Protein AF-A0A3B8I2U8-F1 (afdb_monomer)

Secondary structure (DSSP, 8-state):
-HHHHHHHTS-S-----TTHHHHHHHHHHHTTPPP-----HHHHHHHHHT-TT----------TTGGGS-HHHHHHHHHHHHHHHHHHHH-HHHHHHHHHHH-TTS-HHHHHHHHHHH------HHHHHHHHHHHHHHHTTTS-GGGGTTS---GGGS---

Solvent-accessible surface area (backbone atoms only — not comparable to full-atom values): 9780 Å² total; per-residue (Å²): 112,67,50,59,32,45,46,72,60,80,35,92,77,82,90,67,57,74,43,54,44,35,42,27,36,56,55,11,47,76,73,75,33,90,68,79,89,87,78,53,70,49,60,53,47,14,63,76,69,72,33,89,82,48,64,76,84,84,75,86,88,82,78,79,69,55,93,79,51,62,65,68,58,56,54,50,49,51,52,55,49,47,53,48,47,52,47,42,73,77,34,35,66,62,42,8,51,55,45,20,76,78,37,74,87,48,45,29,73,26,40,31,60,18,53,82,73,58,67,77,75,84,74,58,45,69,80,43,44,67,56,51,52,53,50,50,57,58,45,58,77,77,47,64,53,71,83,56,75,66,50,82,83,59,76,86,73,40,62,75,136

Sequence (161 aa):
EASSKLASGELKYAVLNEPNSSMATLNARKGGVELNRVLDLQKEWQQLTGQETARIPQAGFVVVNSSQLDKGVVEKFQQNLTDAVKWINDNPEEAGSLVEKHFDWMKAPAVQQSLQFARLELVPAADCQKEIEAFYTELSKTAPAEALGGKLPDAGFYFQP

pLDDT: mean 92.11, std 4.49, range [73.56, 98.5]

Foldseek 3Di:
DVLVCLLVVVDPDDDDAPLSVLVSQVVSVVVVHHDDDPDQVQVVVCVVVVHVPAGDCPDDDADDPVVPDDPVVVVVVLVVVQVVLVCCLVCLQVVLVVCCVVVVVSHSVSSSVNSVSNPDDDDALVRCVVSQQVNVVVCPVPDDCVVCPNDPDDPVRGDDD

Nearest PDB structures (foldseek):
  3hn0-assembly1_A  TM=7.406E-01  e=3.925E-03  Parabacteroides distasonis ATCC 8503

Radius of gyration: 18.71 Å; Cα contacts (8 Å, |Δi|>4): 134; chains: 1; bounding box: 43×36×45 Å

Structure (mmCIF, N/CA/C/O backbone):
data_AF-A0A3B8I2U8-F1
#
_entry.id   AF-A0A3B8I2U8-F1
#
loop_
_atom_site.group_PDB
_atom_site.id
_atom_site.type_symbol
_atom_site.label_atom_id
_atom_site.label_alt_id
_atom_site.label_comp_id
_atom_site.label_asym_id
_atom_site.label_entity_id
_atom_site.label_seq_id
_atom_site.pdbx_PDB_ins_code
_atom_site.Cartn_x
_atom_site.Cartn_y
_atom_site.Cartn_z
_atom_site.occupancy
_atom_site.B_iso_or_equiv
_atom_site.auth_seq_id
_atom_site.auth_comp_id
_atom_site.auth_asym_id
_atom_site.auth_atom_id
_atom_site.pdbx_PDB_model_num
ATOM 1 N N . GLU A 1 1 ? -0.409 11.341 15.284 1.00 80.19 1 GLU A N 1
ATOM 2 C CA . GLU A 1 1 ? -1.138 12.574 15.660 1.00 80.19 1 GLU A CA 1
ATOM 3 C C . GLU A 1 1 ? -2.629 12.495 15.321 1.00 80.19 1 GLU A C 1
ATOM 5 O O . GLU A 1 1 ? -3.435 12.480 16.243 1.00 80.19 1 GLU A O 1
ATOM 10 N N . ALA A 1 2 ? -3.002 12.355 14.041 1.00 89.00 2 ALA A N 1
ATOM 11 C CA . ALA A 1 2 ? -4.403 12.363 13.601 1.00 89.00 2 ALA A CA 1
ATOM 12 C C . ALA A 1 2 ? -5.314 11.343 14.316 1.00 89.00 2 ALA A C 1
ATOM 14 O O . ALA A 1 2 ? -6.405 11.707 14.740 1.00 89.00 2 ALA A O 1
ATOM 15 N N . SER A 1 3 ? -4.863 10.102 14.539 1.00 87.31 3 SER A N 1
ATOM 16 C CA . SER A 1 3 ? -5.663 9.074 15.230 1.00 87.31 3 SER A CA 1
ATOM 17 C C . SER A 1 3 ? -6.068 9.464 16.657 1.00 87.31 3 SER A C 1
ATOM 19 O O . SER A 1 3 ? -7.190 9.188 17.068 1.00 87.31 3 SER A O 1
ATOM 21 N N . SER A 1 4 ? -5.175 10.125 17.405 1.00 87.25 4 SER A N 1
ATOM 22 C CA . SER A 1 4 ? -5.468 10.598 18.767 1.00 87.25 4 SER A CA 1
ATOM 23 C C . SER A 1 4 ? -6.491 11.734 18.739 1.00 87.25 4 SER A C 1
ATOM 25 O O . SER A 1 4 ? -7.466 11.714 19.483 1.00 87.25 4 SER A O 1
ATOM 27 N N . LYS A 1 5 ? -6.316 12.679 17.807 1.00 93.19 5 LYS A N 1
ATOM 28 C CA . LYS A 1 5 ? -7.220 13.819 17.626 1.00 93.19 5 LYS A CA 1
ATOM 29 C C . LYS A 1 5 ? -8.611 13.414 17.124 1.00 93.19 5 LYS A C 1
ATOM 31 O O . LYS A 1 5 ? -9.596 14.047 17.481 1.00 93.19 5 LYS A O 1
ATOM 36 N N . LEU A 1 6 ? -8.709 12.349 16.324 1.00 92.62 6 LEU A N 1
ATOM 37 C CA . LEU A 1 6 ? -9.992 11.740 15.960 1.00 92.62 6 LEU A CA 1
ATOM 38 C C . LEU A 1 6 ? -10.675 11.117 17.184 1.00 92.62 6 LEU A C 1
ATOM 40 O O . LEU A 1 6 ? -11.870 11.303 17.381 1.00 92.62 6 LEU A O 1
ATOM 44 N N . ALA A 1 7 ? -9.919 10.401 18.021 1.00 88.00 7 ALA A N 1
ATOM 45 C CA . ALA A 1 7 ? -10.455 9.769 19.224 1.00 88.00 7 ALA A CA 1
ATOM 46 C C . ALA A 1 7 ? -10.897 10.786 20.293 1.00 88.00 7 ALA A C 1
ATOM 48 O O . ALA A 1 7 ? -11.831 10.503 21.035 1.00 88.00 7 ALA A O 1
ATOM 49 N N . SER A 1 8 ? -10.260 11.961 20.371 1.00 89.12 8 SER A N 1
ATOM 50 C CA . SER A 1 8 ? -10.659 13.048 21.279 1.00 89.12 8 SER A CA 1
ATOM 51 C C . SER A 1 8 ? -11.755 13.964 20.718 1.00 89.12 8 SER A C 1
ATOM 53 O O . SER A 1 8 ? -12.275 14.802 21.452 1.00 89.12 8 SER A O 1
ATOM 55 N N . GLY A 1 9 ? -12.094 13.838 19.430 1.00 86.69 9 GLY A N 1
ATOM 56 C CA . GLY A 1 9 ? -13.039 14.718 18.736 1.00 86.69 9 GLY A CA 1
ATOM 57 C C . GLY A 1 9 ? -12.466 16.071 18.291 1.00 86.69 9 GLY A C 1
ATOM 58 O O . GLY A 1 9 ? -13.206 16.885 17.745 1.00 86.69 9 GLY A O 1
ATOM 59 N N . GLU A 1 10 ? -11.165 16.323 18.480 1.00 92.44 10 GLU A N 1
ATOM 60 C CA . GLU A 1 10 ? -10.483 17.528 17.974 1.00 92.44 10 GLU A CA 1
ATOM 61 C C . GLU A 1 10 ? -10.446 17.555 16.434 1.00 92.44 10 GLU A C 1
ATOM 63 O O . GLU A 1 10 ? -10.560 18.615 15.819 1.00 92.44 10 GLU A O 1
ATOM 68 N N . LEU A 1 11 ? -10.323 16.385 15.798 1.00 94.69 11 LEU A N 1
ATOM 69 C CA . LEU A 1 11 ? -10.458 16.223 14.350 1.00 94.69 11 LEU A CA 1
ATOM 70 C C . LEU A 1 11 ? -11.777 15.536 14.003 1.00 94.69 11 LEU A C 1
ATOM 72 O O . LEU A 1 11 ? -12.131 14.514 14.583 1.00 94.69 11 LEU A O 1
ATOM 76 N N . LYS A 1 12 ? -12.458 16.061 12.978 1.00 92.62 12 LYS A N 1
ATOM 77 C CA . LYS A 1 12 ? -13.675 15.454 12.415 1.00 92.62 12 LYS A CA 1
ATOM 78 C C . LYS A 1 12 ? -13.379 14.441 11.305 1.00 92.62 12 LYS A C 1
ATOM 80 O O . LYS A 1 12 ? -14.071 13.436 11.188 1.00 92.62 12 LYS A O 1
ATOM 85 N N . TYR A 1 13 ? -12.365 14.715 10.486 1.00 95.25 13 TYR A N 1
ATOM 86 C CA . TYR A 1 13 ? -11.977 13.891 9.342 1.00 95.25 13 TYR A CA 1
ATOM 87 C C . TYR A 1 13 ? -10.456 13.770 9.281 1.00 95.25 13 TYR A C 1
ATOM 89 O O . TYR A 1 13 ? -9.747 14.737 9.559 1.00 95.25 13 TYR A O 1
ATOM 97 N N . ALA A 1 14 ? -9.958 12.600 8.887 1.00 95.69 14 ALA A N 1
ATOM 98 C CA . ALA A 1 14 ? -8.560 12.410 8.528 1.00 95.69 14 ALA A CA 1
ATOM 99 C C . ALA A 1 14 ? -8.430 11.313 7.469 1.00 95.69 14 ALA A C 1
ATOM 101 O O . ALA A 1 14 ? -9.241 10.387 7.421 1.00 95.69 14 ALA A O 1
ATOM 102 N N . VAL A 1 15 ? -7.377 11.405 6.660 1.00 94.94 15 VAL A N 1
ATOM 103 C CA . VAL A 1 15 ? -6.932 10.316 5.789 1.00 94.94 15 VAL A CA 1
ATOM 104 C C . VAL A 1 15 ? -5.886 9.513 6.554 1.00 94.94 15 VAL A C 1
ATOM 106 O O . VAL A 1 15 ? -4.917 10.079 7.057 1.00 94.94 15 VAL A O 1
ATOM 109 N N . LEU A 1 16 ? -6.097 8.204 6.666 1.00 93.94 16 LEU A N 1
ATOM 110 C CA . LEU A 1 16 ? -5.213 7.279 7.370 1.00 93.94 16 LEU A CA 1
ATOM 111 C C . LEU A 1 16 ? -4.969 6.043 6.495 1.00 93.94 16 LEU A C 1
ATOM 113 O O . LEU A 1 16 ? -5.886 5.548 5.839 1.00 93.94 16 LEU A O 1
ATOM 117 N N . ASN A 1 17 ? -3.737 5.535 6.501 1.00 92.75 17 ASN A N 1
ATOM 118 C CA . ASN A 1 17 ? -3.390 4.249 5.900 1.00 92.75 17 ASN A CA 1
ATOM 119 C C . ASN A 1 17 ? -3.603 3.103 6.900 1.00 92.75 17 ASN A C 1
ATOM 121 O O . ASN A 1 17 ? -3.658 3.314 8.111 1.00 92.75 17 ASN A O 1
ATOM 125 N N . GLU A 1 18 ? -3.675 1.869 6.419 1.00 93.56 18 GLU A N 1
ATOM 126 C CA . GLU A 1 18 ? -3.630 0.699 7.297 1.00 93.56 18 GLU A CA 1
ATOM 127 C C . GLU A 1 18 ? -2.187 0.405 7.767 1.00 93.56 18 GLU A C 1
ATOM 129 O O . GLU A 1 18 ? -1.244 0.680 7.021 1.00 93.56 18 GLU A O 1
ATOM 134 N N . PRO A 1 19 ? -1.983 -0.112 8.998 1.00 94.38 19 PRO A N 1
ATOM 135 C CA . PRO A 1 19 ? -2.993 -0.453 10.009 1.00 94.38 19 PRO A CA 1
ATOM 136 C C . PRO A 1 19 ? -3.465 0.738 10.874 1.00 94.38 19 PRO A C 1
ATOM 138 O O . PRO A 1 19 ? -4.240 0.553 11.814 1.00 94.38 19 PRO A O 1
ATOM 141 N N . ASN A 1 20 ? -3.017 1.972 10.599 1.00 93.50 20 ASN A N 1
ATOM 142 C CA . ASN A 1 20 ? -3.343 3.151 11.416 1.00 93.50 20 ASN A CA 1
ATOM 143 C C . ASN A 1 20 ? -4.851 3.437 11.492 1.00 93.50 20 ASN A C 1
ATOM 145 O O . ASN A 1 20 ? -5.332 3.832 12.555 1.00 93.50 20 ASN A O 1
ATOM 149 N N . SER A 1 21 ? -5.600 3.204 10.411 1.00 95.06 21 SER A N 1
ATOM 150 C CA . SER A 1 21 ? -7.068 3.312 10.385 1.00 95.06 21 SER A CA 1
ATOM 151 C C . SER A 1 21 ? -7.745 2.318 11.332 1.00 95.06 21 SER A C 1
ATOM 153 O O . SER A 1 21 ? -8.619 2.700 12.118 1.00 95.06 21 SER A O 1
ATOM 155 N N . SER A 1 22 ? -7.322 1.051 11.313 1.00 95.75 22 SER A N 1
ATOM 156 C CA . SER A 1 22 ? -7.838 0.023 12.227 1.00 95.75 22 SER A CA 1
ATOM 157 C C . SER A 1 22 ? -7.463 0.319 13.679 1.00 95.75 22 SER A C 1
ATOM 159 O O . SER A 1 22 ? -8.322 0.280 14.560 1.00 95.75 22 SER A O 1
ATOM 161 N N . MET A 1 23 ? -6.221 0.741 13.935 1.00 93.75 23 MET A N 1
ATOM 162 C CA . MET A 1 23 ? -5.791 1.168 15.270 1.00 93.75 23 MET A CA 1
ATOM 163 C C . MET A 1 23 ? -6.585 2.375 15.782 1.00 93.75 23 MET A C 1
ATOM 165 O O . MET A 1 23 ? -7.021 2.371 16.933 1.00 93.75 23 MET A O 1
ATOM 169 N N . ALA A 1 24 ? -6.803 3.395 14.945 1.00 94.56 24 ALA A N 1
ATOM 170 C CA . ALA A 1 24 ? -7.596 4.570 15.306 1.00 94.56 24 ALA A CA 1
ATOM 171 C C . ALA A 1 24 ? -9.026 4.171 15.685 1.00 94.56 24 ALA A C 1
ATOM 173 O O . ALA A 1 24 ? -9.520 4.579 16.733 1.00 94.56 24 ALA A O 1
ATOM 174 N N . THR A 1 25 ? -9.653 3.315 14.874 1.00 94.88 25 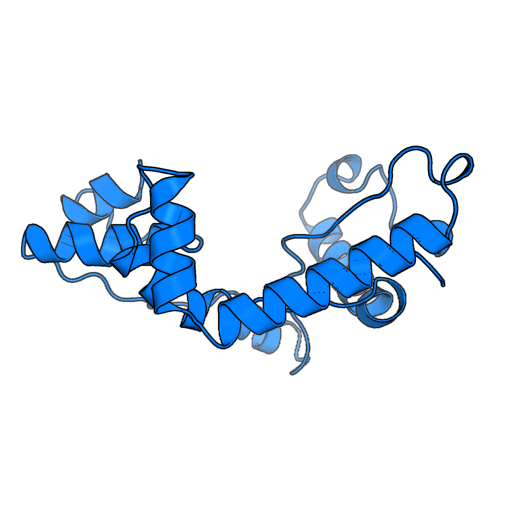THR A N 1
ATOM 175 C CA . THR A 1 25 ? -11.021 2.825 15.100 1.00 94.88 25 THR A CA 1
ATOM 176 C C . THR A 1 25 ? -11.131 2.054 16.417 1.00 94.88 25 THR A C 1
ATOM 178 O O . THR A 1 25 ? -12.023 2.321 17.222 1.00 94.88 25 THR A O 1
ATOM 181 N N . LEU A 1 26 ? -10.210 1.119 16.672 1.00 93.06 26 LEU A N 1
ATOM 182 C CA . LEU A 1 26 ? -10.218 0.314 17.895 1.00 93.06 26 LEU A CA 1
ATOM 183 C C . LEU A 1 26 ? -9.936 1.154 19.146 1.00 93.06 26 LEU A C 1
ATOM 185 O O . LEU A 1 26 ? -10.572 0.946 20.179 1.00 93.06 26 LEU A O 1
ATOM 189 N N . ASN A 1 27 ? -9.009 2.110 19.067 1.00 91.00 27 ASN A N 1
ATOM 190 C CA . ASN A 1 27 ? -8.684 2.978 20.197 1.00 91.00 27 ASN A CA 1
ATOM 191 C C . ASN A 1 27 ? -9.806 3.977 20.501 1.00 91.00 27 ASN A C 1
ATOM 193 O O . ASN A 1 27 ? -10.156 4.138 21.667 1.00 91.00 27 ASN A O 1
ATOM 197 N N . ALA A 1 28 ? -10.415 4.588 19.482 1.00 93.50 28 ALA A N 1
ATOM 198 C CA . ALA A 1 28 ? -11.564 5.474 19.663 1.00 93.50 28 ALA A CA 1
ATOM 199 C C . ALA A 1 28 ? -12.745 4.737 20.315 1.00 93.50 28 ALA A C 1
ATOM 201 O O . ALA A 1 28 ? -13.335 5.242 21.271 1.00 93.50 28 ALA A O 1
ATOM 202 N N . ARG A 1 29 ? -13.010 3.488 19.896 1.00 93.31 29 ARG A N 1
ATOM 203 C CA . ARG A 1 29 ? -14.080 2.659 20.471 1.00 93.31 29 ARG A CA 1
ATOM 204 C C . ARG A 1 29 ? -13.883 2.395 21.967 1.00 93.31 29 ARG A C 1
ATOM 206 O O . ARG A 1 29 ? -14.864 2.390 22.705 1.00 93.31 29 ARG A O 1
ATOM 213 N N . LYS A 1 30 ? -12.640 2.229 22.442 1.00 90.44 30 LYS A N 1
ATOM 214 C CA . LYS A 1 30 ? -12.341 2.109 23.887 1.00 90.44 30 LYS A CA 1
ATOM 215 C C . LYS A 1 30 ? -12.732 3.365 24.672 1.00 90.44 30 LYS A C 1
ATOM 217 O O . LYS A 1 30 ? -13.068 3.257 25.845 1.00 90.44 30 LYS A O 1
ATOM 222 N N . GLY A 1 31 ? -12.692 4.532 24.030 1.00 88.94 31 GLY A N 1
ATOM 223 C CA . GLY A 1 31 ? -13.128 5.816 24.583 1.00 88.94 31 GLY A CA 1
ATOM 224 C C . GLY A 1 31 ? -14.600 6.154 24.322 1.00 88.94 31 GLY A C 1
ATOM 225 O O . GLY A 1 31 ? -15.005 7.278 24.594 1.00 88.94 31 GLY A O 1
ATOM 226 N N . GLY A 1 32 ? -15.396 5.224 23.777 1.00 92.19 32 GLY A N 1
ATOM 227 C CA . GLY A 1 32 ? -16.808 5.460 23.452 1.00 92.19 32 GLY A CA 1
ATOM 228 C C . GLY A 1 32 ? -17.046 6.289 22.185 1.00 92.19 32 GLY A C 1
ATOM 229 O O . GLY A 1 32 ? -18.172 6.716 21.947 1.00 92.19 32 GLY A O 1
ATOM 230 N N . VAL A 1 33 ? -16.013 6.510 21.367 1.00 93.38 33 VAL A N 1
ATOM 231 C CA . VAL A 1 33 ? -16.112 7.237 20.095 1.00 93.38 33 VAL A CA 1
ATOM 232 C C . VAL A 1 33 ? -16.147 6.247 18.935 1.00 93.38 33 VAL A C 1
ATOM 234 O O . VAL A 1 33 ? -15.273 5.392 18.794 1.00 93.38 33 VAL A O 1
ATOM 237 N N . GLU A 1 34 ? -17.153 6.373 18.075 1.00 94.75 34 GLU A N 1
ATOM 238 C CA . GLU A 1 34 ? -17.280 5.563 16.867 1.00 94.75 34 GLU A CA 1
ATOM 239 C C . GLU A 1 34 ? -16.701 6.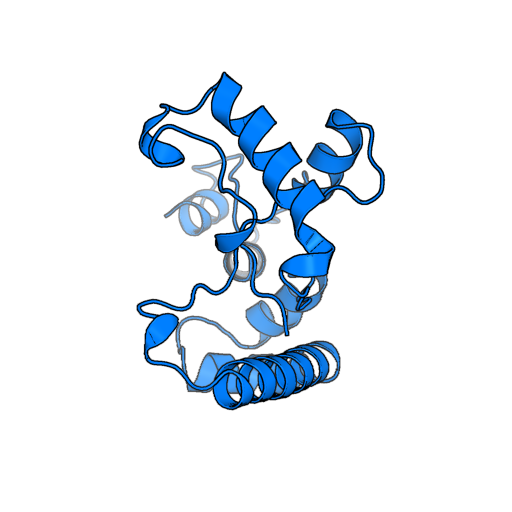304 15.657 1.00 94.75 34 GLU A C 1
ATOM 241 O O . GLU A 1 34 ? -17.169 7.378 15.279 1.00 94.75 34 GLU A O 1
ATOM 246 N N . LEU A 1 35 ? -15.673 5.719 15.038 1.00 95.12 35 LEU A N 1
ATOM 247 C CA . LEU A 1 35 ? -15.093 6.218 13.793 1.00 95.12 35 LEU A CA 1
ATOM 248 C C . LEU A 1 35 ? -15.586 5.385 12.612 1.00 95.12 35 LEU A C 1
ATOM 250 O O . LEU A 1 35 ? -15.579 4.155 12.662 1.00 95.12 35 LEU A O 1
ATOM 254 N N . ASN A 1 36 ? -15.952 6.072 11.532 1.00 94.56 36 ASN A N 1
ATOM 255 C CA . ASN A 1 36 ? -16.456 5.464 10.306 1.00 94.56 36 ASN A CA 1
ATOM 256 C C . ASN A 1 36 ? -15.466 5.663 9.155 1.00 94.56 36 ASN A C 1
ATOM 258 O O . ASN A 1 36 ? -14.923 6.753 8.967 1.00 94.56 36 ASN A O 1
ATOM 262 N N . ARG A 1 37 ? -15.268 4.617 8.346 1.00 94.44 37 ARG A N 1
ATOM 263 C CA . ARG A 1 37 ? -14.577 4.724 7.054 1.00 94.44 37 ARG A CA 1
ATOM 264 C C . ARG A 1 37 ? -15.579 5.253 6.033 1.00 94.44 37 ARG A C 1
ATOM 266 O O . ARG A 1 37 ? -16.487 4.529 5.643 1.00 94.44 37 ARG A O 1
ATOM 273 N N . VAL A 1 38 ? -15.436 6.519 5.653 1.00 95.12 38 VAL A N 1
ATOM 274 C CA . VAL A 1 38 ? -16.405 7.210 4.780 1.00 95.12 38 VAL A CA 1
ATOM 275 C C . VAL A 1 38 ? -15.943 7.344 3.330 1.00 95.12 38 VAL A C 1
ATOM 277 O O . VAL A 1 38 ? -16.774 7.573 2.461 1.00 95.12 38 VAL A O 1
ATOM 280 N N . LEU A 1 39 ? -14.641 7.194 3.069 1.00 94.62 39 LEU A N 1
ATOM 281 C CA . LEU A 1 39 ? -14.045 7.270 1.737 1.00 94.62 39 LEU A CA 1
ATOM 282 C C . LEU A 1 39 ? -12.990 6.180 1.562 1.00 94.62 39 LEU A C 1
ATOM 284 O O . LEU A 1 39 ? -12.202 5.908 2.470 1.00 94.62 39 LEU A O 1
ATOM 288 N N . ASP A 1 40 ? -12.968 5.598 0.369 1.00 93.25 40 ASP A N 1
ATOM 289 C CA . ASP A 1 40 ? -11.980 4.623 -0.076 1.00 93.25 40 ASP A CA 1
ATOM 290 C C . ASP A 1 40 ? -11.263 5.195 -1.297 1.00 93.25 40 ASP A C 1
ATOM 292 O O . ASP A 1 40 ? -11.780 5.141 -2.411 1.00 93.25 40 ASP A O 1
ATOM 296 N N . LEU A 1 41 ? -10.071 5.758 -1.085 1.00 93.00 41 LEU A N 1
ATOM 297 C CA . LEU A 1 41 ? -9.351 6.492 -2.130 1.00 93.00 41 LEU A CA 1
ATOM 298 C C . LEU A 1 41 ? -9.026 5.635 -3.361 1.00 93.00 41 LEU A C 1
ATOM 300 O O . LEU A 1 41 ? -8.912 6.184 -4.451 1.00 93.00 41 LEU A O 1
ATOM 304 N N . GLN A 1 42 ? -8.916 4.309 -3.215 1.00 91.00 42 GLN A N 1
ATOM 305 C CA . GLN A 1 42 ? -8.725 3.418 -4.362 1.00 91.00 42 GLN A CA 1
ATOM 306 C C . GLN A 1 42 ? -9.987 3.375 -5.236 1.00 91.00 42 GLN A C 1
ATOM 308 O O . GLN A 1 42 ? -9.893 3.471 -6.457 1.00 91.00 42 GLN A O 1
ATOM 313 N N . LYS A 1 43 ? -11.178 3.304 -4.623 1.00 91.88 43 LYS A N 1
ATOM 314 C CA . LYS A 1 43 ? -12.458 3.348 -5.352 1.00 91.88 43 LYS A CA 1
ATOM 315 C C . LYS A 1 43 ? -12.727 4.716 -5.966 1.00 91.88 43 LYS A C 1
ATOM 317 O O . LYS A 1 43 ? -13.175 4.786 -7.105 1.00 91.88 43 LYS A O 1
ATOM 322 N N . GLU A 1 44 ? -12.442 5.792 -5.235 1.00 93.75 44 GLU A N 1
ATOM 323 C CA . GLU A 1 44 ? -12.596 7.152 -5.766 1.00 93.75 44 GLU A CA 1
ATOM 324 C C . GLU A 1 44 ? -11.693 7.366 -6.990 1.00 93.75 44 GLU A C 1
ATOM 326 O O . GLU A 1 44 ? -12.123 7.916 -8.002 1.00 93.75 44 GLU A O 1
ATOM 331 N N . TRP A 1 45 ? -10.457 6.858 -6.946 1.00 91.44 45 TRP A N 1
ATOM 332 C CA . TRP A 1 45 ? -9.533 6.925 -8.076 1.00 91.44 45 TRP A CA 1
ATOM 333 C C . TRP A 1 45 ? -10.041 6.174 -9.314 1.00 91.44 45 TRP A C 1
ATOM 335 O O . TRP A 1 45 ? -10.001 6.712 -10.422 1.00 91.44 45 TRP A O 1
ATOM 345 N N . GLN A 1 46 ? -10.569 4.960 -9.136 1.00 90.50 46 GLN A N 1
ATOM 346 C CA . GLN A 1 46 ? -11.184 4.177 -10.220 1.00 90.50 46 GLN A CA 1
ATOM 347 C C . GLN A 1 46 ? -12.313 4.944 -10.908 1.00 90.50 46 GLN A C 1
ATOM 349 O O . GLN A 1 46 ? -12.365 5.023 -12.135 1.00 90.50 46 GLN A O 1
ATOM 354 N N . GLN A 1 47 ? -13.194 5.553 -10.112 1.00 90.94 47 GLN A N 1
ATOM 355 C CA . GLN A 1 47 ? -14.329 6.316 -10.625 1.00 90.94 47 GLN A CA 1
ATOM 356 C C . GLN A 1 47 ? -13.878 7.560 -11.393 1.00 90.94 47 GLN A C 1
ATOM 358 O O . GLN A 1 47 ? -14.364 7.807 -12.495 1.00 90.94 47 GLN A O 1
ATOM 363 N N . LEU A 1 48 ? -12.928 8.322 -10.845 1.00 88.38 48 LEU A N 1
ATOM 364 C CA . LEU A 1 48 ? -12.448 9.563 -11.459 1.00 88.38 48 LEU A CA 1
ATOM 365 C C . LEU A 1 48 ? -11.663 9.326 -12.752 1.00 88.38 48 LEU A C 1
ATOM 367 O O . LEU A 1 48 ? -11.756 10.124 -13.682 1.00 88.38 48 LEU A O 1
ATOM 371 N N . THR A 1 49 ? -10.902 8.234 -12.824 1.00 84.31 49 THR A N 1
ATOM 372 C CA . THR A 1 49 ? -10.128 7.876 -14.024 1.00 84.31 49 THR A CA 1
ATOM 373 C C . THR A 1 49 ? -10.959 7.158 -15.088 1.00 84.31 49 THR A C 1
ATOM 375 O O . THR A 1 49 ? -10.491 7.004 -16.217 1.00 84.31 49 THR A O 1
ATOM 378 N N . GLY A 1 50 ? -12.178 6.715 -14.751 1.00 81.19 50 GLY A N 1
ATOM 379 C CA . GLY A 1 50 ? -13.048 5.947 -15.646 1.00 81.19 50 GLY A CA 1
ATOM 380 C C . GLY A 1 50 ? -12.488 4.568 -16.011 1.00 81.19 50 GLY A C 1
ATOM 381 O O . GLY A 1 50 ? -12.889 3.990 -17.018 1.00 81.19 50 GLY A O 1
ATOM 382 N N . GLN A 1 51 ? -11.540 4.056 -15.224 1.00 75.62 51 GLN A N 1
ATOM 383 C CA . GLN A 1 51 ? -10.851 2.791 -15.455 1.00 75.62 51 GLN A CA 1
ATOM 384 C C . GLN A 1 51 ? -11.114 1.867 -14.266 1.00 75.62 51 GLN A C 1
ATOM 386 O O . GLN A 1 51 ? -10.576 2.072 -13.181 1.00 75.62 51 GLN A O 1
ATOM 391 N N . GLU A 1 52 ? -11.929 0.828 -14.470 1.00 75.62 52 GLU A N 1
ATOM 392 C CA . GLU A 1 52 ? -12.340 -0.096 -13.397 1.00 75.62 52 GLU A CA 1
ATOM 393 C C . GLU A 1 52 ? -11.153 -0.770 -12.697 1.00 75.62 52 GLU A C 1
ATOM 395 O O . GLU A 1 52 ? -11.204 -1.052 -11.502 1.00 75.62 52 GLU A O 1
ATOM 400 N N . THR A 1 53 ? -10.066 -1.003 -13.432 1.00 78.38 53 THR A N 1
ATOM 401 C CA . THR A 1 53 ? -8.855 -1.643 -12.913 1.00 78.38 53 THR A CA 1
ATOM 402 C C . THR A 1 53 ? -7.815 -0.651 -12.406 1.00 78.38 53 THR A C 1
ATOM 404 O O . THR A 1 53 ? -6.783 -1.092 -11.913 1.00 78.38 53 THR A O 1
ATOM 407 N N . ALA A 1 54 ? -8.034 0.664 -12.533 1.00 84.06 54 ALA A N 1
ATOM 408 C CA . ALA A 1 54 ? -7.055 1.643 -12.079 1.00 84.06 54 ALA A CA 1
ATOM 409 C C . ALA A 1 54 ? -6.881 1.568 -10.563 1.00 84.06 54 ALA A C 1
ATOM 411 O O . ALA A 1 54 ? -7.823 1.359 -9.802 1.00 84.06 54 ALA A O 1
ATOM 412 N N . ARG A 1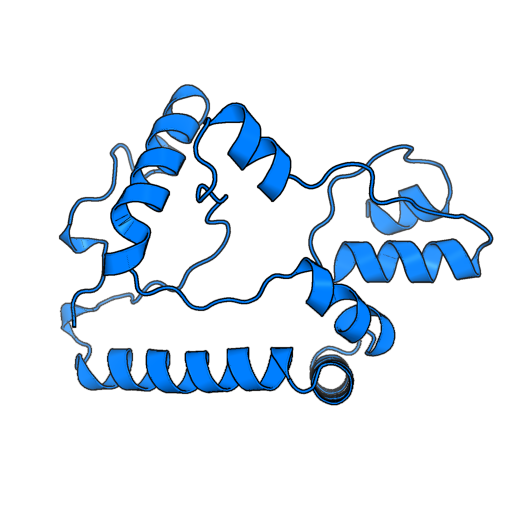 55 ? -5.652 1.757 -10.106 1.00 87.81 55 ARG A N 1
ATOM 413 C CA . ARG A 1 55 ? -5.317 1.822 -8.687 1.00 87.81 55 ARG A CA 1
ATOM 414 C C . ARG A 1 55 ? -4.318 2.937 -8.474 1.00 87.81 55 ARG A C 1
ATOM 416 O O . ARG A 1 55 ? -3.688 3.409 -9.416 1.00 87.81 55 ARG A O 1
ATOM 423 N N . ILE A 1 56 ? -4.194 3.369 -7.228 1.00 90.62 56 ILE A N 1
ATOM 424 C CA . ILE A 1 56 ? -3.121 4.254 -6.793 1.00 90.62 56 ILE A CA 1
ATOM 425 C C . ILE A 1 56 ? -1.923 3.358 -6.438 1.00 90.62 56 ILE A C 1
ATOM 427 O O . ILE A 1 56 ? -1.995 2.672 -5.407 1.00 90.62 56 ILE A O 1
ATOM 431 N N . PRO A 1 57 ? -0.830 3.356 -7.230 1.00 89.75 57 PRO A N 1
ATOM 432 C CA . PRO A 1 57 ? 0.372 2.575 -6.947 1.00 89.75 57 PRO A CA 1
ATOM 433 C C . PRO A 1 57 ? 1.199 3.270 -5.854 1.00 89.75 57 PRO A C 1
ATOM 435 O O . PRO A 1 57 ? 2.195 3.938 -6.118 1.00 89.75 57 PRO A O 1
ATOM 438 N N . GLN A 1 58 ? 0.745 3.169 -4.600 1.00 86.12 58 GLN A N 1
ATOM 439 C CA . GLN A 1 58 ? 1.355 3.883 -3.468 1.00 86.12 58 GLN A CA 1
ATOM 440 C C . GLN A 1 58 ? 2.719 3.320 -3.049 1.00 86.12 58 GLN A C 1
ATOM 442 O O . GLN A 1 58 ? 3.533 4.052 -2.489 1.00 86.12 58 GLN A O 1
ATOM 447 N N . ALA A 1 59 ? 2.954 2.027 -3.276 1.00 90.19 59 ALA A N 1
ATOM 448 C CA . ALA A 1 59 ? 4.151 1.330 -2.830 1.00 90.19 59 ALA A CA 1
ATOM 449 C C . ALA A 1 59 ? 4.658 0.361 -3.903 1.00 90.19 59 ALA A C 1
ATOM 451 O O . ALA A 1 59 ? 3.877 -0.237 -4.639 1.00 90.19 59 ALA A O 1
ATOM 452 N N . GLY A 1 60 ? 5.977 0.194 -3.949 1.00 92.44 60 GLY A N 1
ATOM 453 C CA . GLY A 1 60 ? 6.669 -0.728 -4.839 1.00 92.44 60 GLY A CA 1
ATOM 454 C C . GLY A 1 60 ? 8.094 -0.990 -4.355 1.00 92.44 60 GLY A C 1
ATOM 455 O O . GLY A 1 60 ? 8.573 -0.349 -3.418 1.00 92.44 60 GLY A O 1
ATOM 456 N N . PHE A 1 61 ? 8.770 -1.938 -5.000 1.00 93.88 61 PHE A N 1
ATOM 457 C CA . PHE A 1 61 ? 10.160 -2.288 -4.709 1.00 93.88 61 PHE A CA 1
ATOM 458 C C . PHE A 1 61 ? 11.061 -1.812 -5.843 1.00 93.88 61 PHE A C 1
ATOM 460 O O . PHE A 1 61 ? 10.747 -2.010 -7.014 1.00 93.88 61 PHE A O 1
ATOM 467 N N . VAL A 1 62 ? 12.196 -1.211 -5.489 1.00 92.44 62 VAL A N 1
ATOM 468 C CA . VAL A 1 62 ? 13.197 -0.730 -6.445 1.00 92.44 62 VAL A CA 1
ATOM 469 C C . VAL A 1 62 ? 14.519 -1.424 -6.160 1.00 92.44 62 VAL A C 1
ATOM 471 O O . VAL A 1 62 ? 14.981 -1.457 -5.020 1.00 92.44 62 VAL A O 1
ATOM 474 N N . VAL A 1 63 ? 15.141 -1.959 -7.208 1.00 90.81 63 VAL A N 1
ATOM 475 C CA . VAL A 1 63 ? 16.499 -2.500 -7.141 1.00 90.81 63 VAL A CA 1
ATOM 476 C C . VAL A 1 63 ? 17.481 -1.390 -7.491 1.00 90.81 63 VAL A C 1
ATOM 478 O O . VAL A 1 63 ? 17.487 -0.877 -8.608 1.00 90.81 63 VAL A O 1
ATOM 481 N N . VAL A 1 64 ? 18.337 -1.033 -6.539 1.00 89.62 64 VAL A N 1
ATOM 482 C CA . VAL A 1 64 ? 19.439 -0.090 -6.762 1.00 89.62 64 VAL A CA 1
ATOM 483 C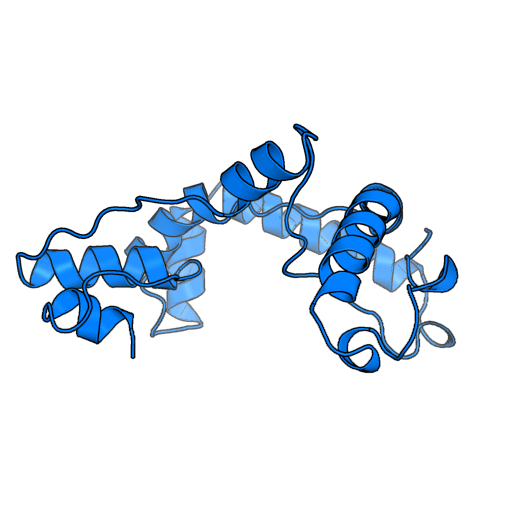 C . VAL A 1 64 ? 20.660 -0.865 -7.260 1.00 89.62 64 VAL A C 1
ATOM 485 O O . VAL A 1 64 ? 20.934 -1.957 -6.770 1.00 89.62 64 VAL A O 1
ATOM 488 N N . ASN A 1 65 ? 21.404 -0.303 -8.219 1.00 85.56 65 ASN A N 1
ATOM 489 C CA . ASN A 1 65 ? 22.573 -0.941 -8.847 1.00 85.56 65 ASN A CA 1
ATOM 490 C C . ASN 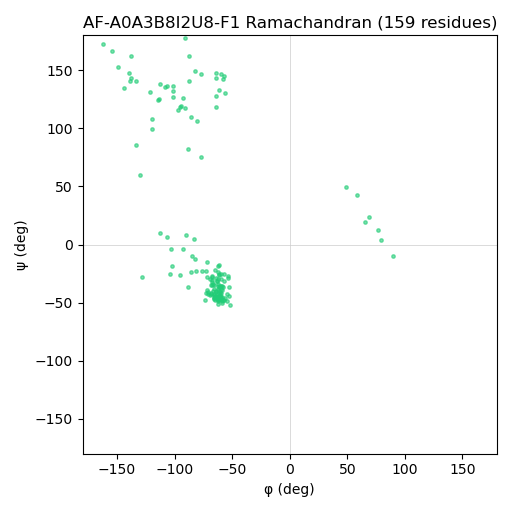A 1 65 ? 22.252 -2.287 -9.524 1.00 85.56 65 ASN A C 1
ATOM 492 O O . ASN A 1 65 ? 23.022 -3.241 -9.425 1.00 85.56 65 ASN A O 1
ATOM 496 N N . SER A 1 66 ? 21.127 -2.355 -10.243 1.00 83.81 66 SER A N 1
ATOM 497 C CA . 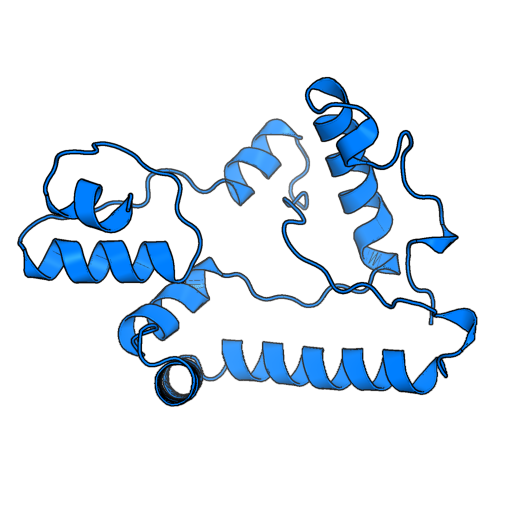SER A 1 66 ? 20.655 -3.570 -10.927 1.00 83.81 66 SER A CA 1
ATOM 498 C C . SER A 1 66 ? 21.684 -4.200 -11.873 1.00 83.81 66 SER A C 1
ATOM 500 O O . SER A 1 66 ? 21.681 -5.412 -12.043 1.00 83.81 66 SER A O 1
ATOM 502 N N . SER A 1 67 ? 22.612 -3.415 -12.431 1.00 84.25 67 SER A N 1
ATOM 503 C CA . SER A 1 67 ? 23.704 -3.910 -13.282 1.00 84.25 67 SER A CA 1
ATOM 504 C C . SER A 1 67 ? 24.678 -4.861 -12.577 1.00 84.25 67 SER A C 1
ATOM 506 O O . SER A 1 67 ? 25.415 -5.575 -13.251 1.00 84.25 67 SER A O 1
ATOM 508 N N . GLN A 1 68 ? 24.701 -4.869 -11.242 1.00 84.44 68 GLN A N 1
ATOM 509 C CA . GLN A 1 68 ? 25.548 -5.745 -10.427 1.00 84.44 68 GLN A CA 1
ATOM 510 C C . GLN A 1 68 ? 24.776 -6.919 -9.813 1.00 84.44 68 GLN A C 1
ATOM 512 O O . GLN A 1 68 ? 25.376 -7.751 -9.134 1.00 84.44 68 GLN A O 1
ATOM 517 N N . LEU A 1 69 ? 23.457 -6.979 -10.015 1.00 85.00 69 LEU A N 1
ATOM 518 C CA . LEU A 1 69 ? 22.602 -7.985 -9.405 1.00 85.00 69 LEU A CA 1
ATOM 519 C C . LEU A 1 69 ? 22.273 -9.089 -10.411 1.00 85.00 69 LEU A C 1
ATOM 521 O O . LEU A 1 69 ? 21.847 -8.821 -11.533 1.00 85.00 69 LEU A O 1
ATOM 525 N N . ASP A 1 70 ? 22.433 -10.338 -9.986 1.00 88.94 70 ASP A N 1
ATOM 526 C CA . ASP A 1 70 ? 21.936 -11.485 -10.740 1.00 88.94 70 ASP A CA 1
ATOM 527 C C . ASP A 1 70 ? 20.401 -11.430 -10.812 1.00 88.94 70 ASP A C 1
ATOM 529 O O . ASP A 1 70 ? 19.721 -11.324 -9.785 1.00 88.94 70 ASP A O 1
ATOM 533 N N . LYS A 1 71 ? 19.852 -11.526 -12.027 1.00 87.56 71 LYS A N 1
ATOM 534 C CA . LYS A 1 71 ? 18.405 -11.573 -12.273 1.00 87.56 71 LYS A CA 1
ATOM 535 C C . LYS A 1 71 ? 17.718 -12.661 -11.448 1.00 87.56 71 LYS A C 1
ATOM 537 O O . LYS A 1 71 ? 16.645 -12.408 -10.903 1.00 87.56 71 LYS A O 1
ATOM 542 N N . GLY A 1 72 ? 18.372 -13.809 -11.255 1.00 91.62 72 GLY A N 1
ATOM 543 C CA . GLY A 1 72 ? 17.831 -14.909 -10.455 1.00 91.62 72 GLY A CA 1
ATOM 544 C C . GLY A 1 72 ? 17.579 -14.532 -8.989 1.00 91.62 72 GLY A C 1
ATOM 545 O O . GLY A 1 72 ? 16.687 -15.088 -8.347 1.00 91.62 72 GLY A O 1
ATOM 546 N N . VAL A 1 73 ? 18.302 -13.543 -8.446 1.00 92.00 73 VAL A N 1
ATOM 547 C CA . VAL A 1 73 ? 18.048 -13.018 -7.093 1.00 92.00 73 VAL A CA 1
ATOM 548 C C . VAL A 1 73 ? 16.750 -12.213 -7.055 1.00 92.00 73 VAL A C 1
ATOM 550 O O . VAL A 1 73 ? 15.977 -12.357 -6.107 1.00 92.00 73 VAL A O 1
ATOM 553 N N . VAL A 1 74 ? 16.486 -11.398 -8.081 1.00 91.50 74 VAL A N 1
ATOM 554 C CA . VAL A 1 74 ? 15.247 -10.608 -8.185 1.00 91.50 74 VAL A CA 1
ATOM 555 C C . VAL A 1 74 ? 14.043 -11.528 -8.340 1.00 91.50 74 VAL A C 1
ATOM 557 O O . VAL A 1 74 ? 13.067 -11.384 -7.605 1.00 91.50 74 VAL A O 1
ATOM 560 N N . GLU A 1 75 ? 14.136 -12.518 -9.225 1.00 92.00 75 GLU A N 1
ATOM 561 C CA . GLU A 1 75 ? 13.081 -13.514 -9.436 1.00 92.00 75 GLU A CA 1
ATOM 562 C C . GLU A 1 75 ? 12.801 -14.308 -8.155 1.00 92.00 75 GLU A C 1
ATOM 564 O O . GLU A 1 75 ? 11.649 -14.473 -7.748 1.00 92.00 75 GLU A O 1
ATOM 569 N N . LYS A 1 76 ? 13.854 -14.747 -7.451 1.00 94.56 76 LYS A N 1
ATOM 570 C CA . LYS A 1 76 ? 13.692 -15.476 -6.191 1.00 94.56 76 LYS A CA 1
ATOM 571 C C . LYS A 1 76 ? 13.075 -14.607 -5.096 1.00 94.56 76 LYS A C 1
ATOM 573 O O . LYS A 1 76 ? 12.258 -15.102 -4.318 1.00 94.56 76 LYS A O 1
ATOM 578 N N . PHE A 1 77 ? 13.447 -13.329 -5.029 1.00 94.38 77 PHE A N 1
ATOM 579 C CA . PHE A 1 77 ? 12.832 -12.368 -4.117 1.00 94.38 77 PHE A CA 1
ATOM 580 C C . PHE A 1 77 ? 11.342 -12.185 -4.422 1.00 94.38 77 PHE A C 1
ATOM 582 O O . PHE A 1 77 ? 10.530 -12.286 -3.504 1.00 94.38 77 PHE A O 1
ATOM 589 N N . GLN A 1 78 ? 10.975 -11.985 -5.693 1.00 93.88 78 GLN A N 1
ATOM 590 C CA . GLN A 1 78 ? 9.578 -11.859 -6.115 1.00 93.88 78 GLN A CA 1
ATOM 591 C C . GLN A 1 78 ? 8.768 -13.105 -5.752 1.00 93.88 78 GLN A C 1
ATOM 593 O O . GLN A 1 78 ? 7.703 -12.970 -5.160 1.00 93.88 78 GLN A O 1
ATOM 598 N N . GLN A 1 79 ? 9.292 -14.308 -6.008 1.00 95.38 79 GLN A N 1
ATOM 599 C CA . GLN A 1 79 ? 8.619 -15.554 -5.629 1.00 95.38 79 GLN A CA 1
ATOM 600 C C . GLN A 1 79 ? 8.376 -15.635 -4.116 1.00 95.38 79 GLN A C 1
ATOM 602 O O . GLN A 1 79 ? 7.250 -15.860 -3.678 1.00 95.38 79 GLN A O 1
ATOM 607 N N . ASN A 1 80 ? 9.415 -15.403 -3.308 1.00 97.44 80 ASN A N 1
ATOM 608 C CA . ASN A 1 80 ? 9.288 -15.462 -1.853 1.00 97.44 80 ASN A CA 1
ATOM 609 C C . ASN A 1 80 ? 8.303 -14.406 -1.321 1.00 97.44 80 ASN A C 1
ATOM 611 O O . ASN A 1 80 ? 7.587 -14.658 -0.352 1.00 97.44 80 ASN A O 1
ATOM 615 N N . LEU A 1 81 ? 8.264 -13.221 -1.939 1.00 96.19 81 LEU A N 1
ATOM 616 C CA . LEU A 1 81 ? 7.343 -12.158 -1.557 1.00 96.19 81 LEU A CA 1
ATOM 617 C C . LEU A 1 81 ? 5.898 -12.484 -1.959 1.00 96.19 81 LEU A C 1
ATOM 619 O O . LEU A 1 81 ? 4.995 -12.243 -1.161 1.00 96.19 81 LEU A O 1
ATOM 623 N N . THR A 1 82 ? 5.674 -13.086 -3.131 1.00 96.06 82 THR A N 1
ATOM 624 C CA . THR A 1 82 ? 4.362 -13.622 -3.537 1.00 96.06 82 THR A CA 1
ATOM 625 C C . THR A 1 82 ? 3.855 -14.642 -2.522 1.00 96.06 82 THR A C 1
ATOM 627 O O . THR A 1 82 ? 2.715 -14.542 -2.064 1.00 96.06 82 THR A O 1
ATOM 630 N N . ASP A 1 83 ? 4.711 -15.582 -2.115 1.00 97.75 83 ASP A N 1
ATOM 631 C CA . ASP A 1 83 ? 4.356 -16.610 -1.133 1.00 97.75 83 ASP A CA 1
ATOM 632 C C . ASP A 1 83 ? 4.034 -15.991 0.237 1.00 97.75 83 ASP A C 1
ATOM 634 O O . ASP A 1 83 ? 3.059 -16.378 0.885 1.00 97.75 83 ASP A O 1
ATOM 638 N N . ALA A 1 84 ? 4.798 -14.977 0.659 1.00 97.31 84 ALA A N 1
ATOM 639 C CA . ALA A 1 84 ? 4.547 -14.250 1.901 1.00 97.31 84 ALA A CA 1
ATOM 640 C C . ALA A 1 84 ? 3.226 -13.465 1.864 1.00 97.31 84 ALA A C 1
ATOM 642 O O . ALA A 1 84 ? 2.447 -13.540 2.811 1.00 97.31 84 ALA A O 1
ATOM 643 N N . VAL A 1 85 ? 2.943 -12.744 0.772 1.00 96.88 85 VAL A N 1
ATOM 644 C CA . VAL A 1 85 ? 1.677 -12.013 0.588 1.00 96.88 85 VAL A CA 1
ATOM 645 C C . VAL A 1 85 ? 0.496 -12.977 0.617 1.00 96.88 85 VAL A C 1
ATOM 647 O O . VAL A 1 85 ? -0.486 -12.726 1.318 1.00 96.88 85 VAL A O 1
ATOM 650 N N . LYS A 1 86 ? 0.607 -14.114 -0.080 1.00 97.56 86 LYS A N 1
ATOM 651 C CA . LYS A 1 86 ? -0.411 -15.164 -0.044 1.00 97.56 86 LYS A CA 1
ATOM 652 C C . LYS A 1 86 ? -0.634 -15.672 1.380 1.00 97.56 86 LYS A C 1
ATOM 654 O O . LYS A 1 86 ? -1.774 -15.728 1.830 1.00 97.56 86 LYS A O 1
ATOM 659 N N . TRP A 1 87 ? 0.439 -15.997 2.097 1.00 98.19 87 TRP A N 1
ATOM 660 C CA . TRP A 1 87 ? 0.339 -16.483 3.470 1.00 98.19 87 TRP A CA 1
ATOM 661 C C . TRP A 1 87 ? -0.323 -15.460 4.401 1.00 98.19 87 TRP A C 1
ATOM 663 O O . TRP A 1 87 ? -1.195 -15.839 5.176 1.00 98.19 87 TRP A O 1
ATOM 673 N N . ILE A 1 88 ? 0.023 -14.172 4.295 1.00 97.56 88 ILE A N 1
ATOM 674 C CA . ILE A 1 88 ? -0.579 -13.103 5.112 1.00 97.56 88 ILE A CA 1
ATOM 675 C C . ILE A 1 88 ? -2.088 -13.003 4.866 1.00 97.56 88 ILE A C 1
ATOM 677 O O . ILE A 1 88 ? -2.858 -12.888 5.819 1.00 97.56 88 ILE A O 1
ATOM 681 N N . ASN A 1 89 ? -2.512 -13.058 3.602 1.00 96.69 89 ASN A N 1
ATOM 682 C CA . ASN A 1 89 ? -3.927 -12.980 3.240 1.00 96.69 89 ASN A CA 1
ATOM 683 C C . ASN A 1 89 ? -4.717 -14.213 3.718 1.00 96.69 89 ASN A C 1
ATOM 685 O O . ASN A 1 89 ? -5.872 -14.073 4.117 1.00 96.69 89 ASN A O 1
ATOM 689 N N . ASP A 1 90 ? -4.094 -15.394 3.716 1.00 97.44 90 ASP A N 1
ATOM 690 C CA . ASP A 1 90 ? -4.719 -16.649 4.155 1.00 97.44 90 ASP A CA 1
ATOM 691 C C . ASP A 1 90 ? -4.709 -16.837 5.687 1.00 97.44 90 ASP A C 1
ATOM 693 O O . ASP A 1 90 ? -5.527 -17.592 6.209 1.00 97.44 90 ASP A O 1
ATOM 697 N N . ASN A 1 91 ? -3.800 -16.172 6.412 1.00 98.12 91 ASN A N 1
ATOM 698 C CA . ASN A 1 91 ? -3.566 -16.371 7.853 1.00 98.12 91 ASN A CA 1
ATOM 699 C C . ASN A 1 91 ? -3.559 -15.028 8.616 1.00 98.12 91 ASN A C 1
ATOM 701 O O . ASN A 1 91 ? -2.546 -14.649 9.212 1.00 98.12 91 ASN A O 1
ATOM 705 N N . PRO A 1 92 ? -4.655 -14.245 8.585 1.00 97.38 92 PRO A N 1
ATOM 706 C CA . PRO A 1 92 ? -4.651 -12.875 9.098 1.00 97.38 92 PRO A CA 1
ATOM 707 C C . PRO A 1 92 ? -4.471 -12.775 10.623 1.00 97.38 92 PRO A C 1
ATOM 709 O O . PRO A 1 92 ? -3.965 -11.763 11.112 1.00 97.38 92 PRO A O 1
ATOM 712 N N . GLU A 1 93 ? -4.872 -13.795 11.386 1.00 98.00 93 GLU A N 1
ATOM 713 C CA . GLU A 1 93 ? -4.696 -13.841 12.846 1.00 98.00 93 GLU A CA 1
ATOM 714 C C . GLU A 1 93 ? -3.228 -14.097 13.223 1.00 98.00 93 GLU A C 1
ATOM 716 O O . GLU A 1 93 ? -2.635 -13.363 14.024 1.00 98.00 93 GLU A O 1
ATOM 721 N N . GLU A 1 94 ? -2.609 -15.094 12.592 1.00 98.50 94 GLU A N 1
ATOM 722 C CA . GLU A 1 94 ? -1.197 -15.422 12.759 1.00 98.50 94 GLU A CA 1
ATOM 723 C C . GLU A 1 94 ? -0.308 -14.285 12.261 1.00 98.50 94 GLU A C 1
ATOM 725 O O . GLU A 1 94 ? 0.664 -13.928 12.930 1.00 98.50 94 GLU A O 1
ATOM 730 N N . ALA A 1 95 ? -0.658 -13.669 11.128 1.00 97.94 95 ALA A N 1
ATOM 731 C CA . ALA A 1 95 ? 0.024 -12.489 10.614 1.00 97.94 95 ALA A CA 1
ATOM 732 C C . ALA A 1 95 ? -0.054 -11.328 11.614 1.00 97.94 95 ALA A C 1
ATOM 734 O O . ALA A 1 95 ? 0.967 -10.705 11.904 1.00 97.94 95 ALA A O 1
ATOM 735 N N . GLY A 1 96 ? -1.229 -11.074 12.201 1.00 97.94 96 GLY A N 1
ATOM 736 C CA . GLY A 1 96 ? -1.389 -10.068 13.250 1.00 97.94 96 GLY A CA 1
ATOM 737 C C . GLY A 1 96 ? -0.488 -10.326 14.459 1.00 97.94 96 GLY A C 1
ATOM 738 O O . GLY A 1 96 ? 0.233 -9.427 14.893 1.00 97.94 96 GLY A O 1
ATOM 739 N N . SER A 1 97 ? -0.471 -11.562 14.960 1.00 98.31 97 SER A N 1
ATOM 740 C CA . SER A 1 97 ? 0.386 -11.966 16.083 1.00 98.31 97 SER A CA 1
ATOM 741 C C . SER A 1 97 ? 1.879 -11.838 15.763 1.00 98.31 97 SER A C 1
ATOM 743 O O . SER A 1 97 ? 2.664 -11.372 16.592 1.00 98.31 97 SER A O 1
ATOM 745 N N . LEU A 1 98 ? 2.285 -12.228 14.551 1.00 98.25 98 LEU A N 1
ATOM 746 C CA . LEU A 1 98 ? 3.669 -12.131 14.094 1.00 98.25 98 LEU A CA 1
ATOM 747 C C . LEU A 1 98 ? 4.114 -10.670 13.985 1.00 98.25 98 LEU A C 1
ATOM 749 O O . LEU A 1 98 ? 5.206 -10.327 14.437 1.00 98.25 98 LEU A O 1
ATOM 753 N N . VAL A 1 99 ? 3.267 -9.805 13.426 1.00 97.56 99 VAL A N 1
ATOM 754 C CA . VAL A 1 99 ? 3.554 -8.374 13.310 1.00 97.56 99 VAL A CA 1
ATOM 755 C C . VAL A 1 99 ? 3.704 -7.743 14.690 1.00 97.56 99 VAL A C 1
ATOM 757 O O . VAL A 1 99 ? 4.721 -7.098 14.918 1.00 97.56 99 VAL A O 1
ATOM 760 N N . GLU A 1 100 ? 2.784 -7.976 15.632 1.00 98.00 100 GLU A N 1
ATOM 761 C CA . GL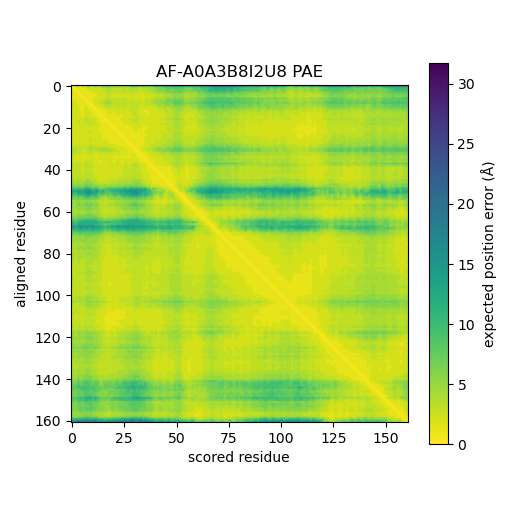U A 1 100 ? 2.888 -7.400 16.984 1.00 98.00 100 GLU A CA 1
ATOM 762 C C . GLU A 1 100 ? 4.160 -7.853 17.715 1.00 98.00 100 GLU A C 1
ATOM 764 O O . GLU A 1 100 ? 4.795 -7.065 18.416 1.00 98.00 100 GLU A O 1
ATOM 769 N N . LYS A 1 101 ? 4.576 -9.110 17.520 1.00 98.25 101 LYS A N 1
ATOM 770 C CA . LYS A 1 101 ? 5.823 -9.635 18.095 1.00 98.25 101 LYS A CA 1
ATOM 771 C C . LYS A 1 101 ? 7.055 -8.839 17.647 1.00 98.25 101 LYS A C 1
ATOM 773 O O . LYS A 1 101 ? 7.997 -8.701 18.425 1.00 98.25 101 LYS A O 1
ATOM 778 N N . HIS A 1 102 ? 7.075 -8.362 16.402 1.00 97.88 102 HIS A N 1
ATOM 779 C CA . HIS A 1 102 ? 8.199 -7.614 15.828 1.00 97.88 102 HIS A CA 1
ATOM 780 C C . HIS A 1 102 ? 8.031 -6.092 15.924 1.00 97.88 102 HIS A C 1
ATOM 782 O O . HIS A 1 102 ? 9.023 -5.366 15.971 1.00 97.88 102 HIS A O 1
ATOM 788 N N . PHE A 1 103 ? 6.790 -5.616 15.979 1.00 96.31 103 PHE A N 1
ATOM 789 C CA . PHE A 1 103 ? 6.402 -4.215 16.044 1.00 96.31 103 PHE A CA 1
ATOM 790 C C . PHE A 1 103 ? 5.344 -4.064 17.138 1.00 96.31 103 PHE A C 1
ATOM 792 O O . PHE A 1 103 ? 4.144 -4.095 16.878 1.00 96.31 103 PHE A O 1
ATOM 799 N N . ASP A 1 104 ? 5.802 -3.894 18.376 1.00 94.25 104 ASP A N 1
ATOM 800 C CA . ASP A 1 104 ? 4.968 -3.865 19.585 1.00 94.25 104 ASP A CA 1
ATOM 801 C C . ASP A 1 104 ? 3.812 -2.849 19.545 1.00 94.25 104 ASP A C 1
ATOM 803 O O . ASP A 1 104 ? 2.768 -3.054 20.171 1.00 94.25 104 ASP A O 1
ATOM 807 N N . TRP A 1 105 ? 3.973 -1.758 18.802 1.00 90.69 105 TRP A N 1
ATOM 808 C CA . TRP A 1 105 ? 2.960 -0.730 18.596 1.00 90.69 105 TRP A CA 1
ATOM 809 C C . TRP A 1 105 ? 1.857 -1.148 17.610 1.00 90.69 105 TRP A C 1
ATOM 811 O O . TRP A 1 105 ? 0.748 -0.616 17.683 1.00 90.69 105 TRP A O 1
ATOM 821 N N . MET A 1 106 ? 2.116 -2.115 16.724 1.00 94.31 106 MET A N 1
ATOM 822 C CA . MET A 1 106 ? 1.147 -2.668 15.774 1.00 94.31 106 MET A CA 1
ATOM 823 C C . MET A 1 106 ? 0.378 -3.835 16.403 1.00 94.31 106 MET A C 1
ATOM 825 O O . MET A 1 106 ? 0.688 -5.003 16.194 1.00 94.31 106 MET A O 1
ATOM 829 N N . LYS A 1 107 ? -0.655 -3.517 17.186 1.00 95.50 107 LYS A N 1
ATOM 830 C CA . LYS A 1 107 ? -1.440 -4.521 17.925 1.00 95.50 107 LYS A CA 1
ATOM 831 C C . LYS A 1 107 ? -2.133 -5.532 17.010 1.00 95.50 107 LYS A C 1
ATOM 833 O O . LYS A 1 107 ? -2.827 -5.129 16.075 1.00 95.50 107 LYS A O 1
ATOM 838 N N . ALA A 1 108 ? -2.031 -6.821 17.337 1.00 97.94 108 ALA A N 1
ATOM 839 C CA . ALA A 1 108 ? -2.496 -7.932 16.509 1.00 97.94 108 ALA A CA 1
ATOM 840 C C . ALA A 1 108 ? -3.964 -7.802 16.061 1.00 97.94 108 ALA A C 1
ATOM 842 O O . ALA A 1 108 ? -4.210 -7.939 14.863 1.00 97.94 108 ALA A O 1
ATOM 843 N N . PRO A 1 109 ? -4.933 -7.413 16.923 1.00 97.06 109 PRO A N 1
ATOM 844 C CA . PRO A 1 109 ? -6.315 -7.215 16.478 1.00 97.06 109 PRO A CA 1
ATOM 845 C C . PRO A 1 109 ? -6.467 -6.107 15.426 1.00 97.06 109 PRO A C 1
ATOM 847 O O . PRO A 1 109 ? -7.309 -6.203 14.534 1.00 97.06 109 PRO A O 1
ATOM 850 N N . ALA A 1 110 ? -5.655 -5.047 15.516 1.00 96.44 110 ALA A N 1
ATOM 851 C CA . ALA A 1 110 ? -5.675 -3.958 14.546 1.00 96.44 110 ALA A CA 1
ATOM 852 C C . ALA A 1 110 ? -5.051 -4.391 13.218 1.00 96.44 110 ALA A C 1
ATOM 854 O O . ALA A 1 110 ? -5.599 -4.082 12.164 1.00 96.44 110 ALA A O 1
ATOM 855 N N . VAL A 1 111 ? -3.939 -5.128 13.270 1.00 97.69 111 VAL A N 1
ATOM 856 C CA . VAL A 1 111 ? -3.282 -5.677 12.078 1.00 97.69 111 VAL A CA 1
ATOM 857 C C . VAL A 1 111 ? -4.214 -6.652 11.364 1.00 97.69 111 VAL A C 1
ATOM 859 O O . VAL A 1 111 ? -4.488 -6.454 10.185 1.00 97.69 111 VAL A O 1
ATOM 862 N N . GLN A 1 112 ? -4.783 -7.626 12.075 1.00 97.69 112 GLN A N 1
ATOM 863 C CA . GLN A 1 112 ? -5.739 -8.586 11.521 1.00 97.69 112 GLN A CA 1
ATOM 864 C C . GLN A 1 112 ? -6.921 -7.876 10.846 1.00 97.69 112 GLN A C 1
ATOM 866 O O . GLN A 1 112 ? -7.250 -8.167 9.697 1.00 97.69 112 GLN A O 1
ATOM 871 N N . GLN A 1 113 ? -7.537 -6.900 11.527 1.00 96.25 113 GLN A N 1
ATOM 872 C CA . GLN A 1 113 ? -8.643 -6.133 10.952 1.00 96.25 113 GLN A CA 1
ATOM 873 C C . GLN A 1 113 ? -8.214 -5.363 9.696 1.00 96.25 113 GLN A C 1
ATOM 875 O O . GLN A 1 113 ? -8.998 -5.258 8.755 1.00 96.25 113 GLN A O 1
ATOM 880 N N . SER A 1 114 ? -6.989 -4.842 9.673 1.00 96.81 114 SER A N 1
ATOM 881 C CA . SER A 1 114 ? -6.478 -4.016 8.583 1.00 96.81 114 SER A CA 1
ATOM 882 C C . SER A 1 114 ? -6.295 -4.767 7.263 1.00 96.81 114 SER A C 1
ATOM 884 O O . SER A 1 114 ? -6.435 -4.163 6.199 1.00 96.81 114 SER A O 1
ATOM 886 N N . LEU A 1 115 ? -6.048 -6.082 7.308 1.00 96.12 115 LEU A N 1
ATOM 887 C CA . LEU A 1 115 ? -5.710 -6.878 6.123 1.00 96.12 115 LEU A CA 1
ATOM 888 C C . LEU A 1 115 ? -6.836 -6.916 5.080 1.00 96.12 115 LEU A C 1
ATOM 890 O O . LEU A 1 115 ? -6.559 -6.886 3.884 1.00 96.12 115 LEU A O 1
ATOM 894 N N . GLN A 1 116 ? -8.101 -6.841 5.506 1.00 93.12 116 GLN A N 1
ATOM 895 C CA . GLN A 1 116 ? -9.244 -6.758 4.582 1.00 93.12 116 GLN A CA 1
ATOM 896 C C . GLN A 1 116 ? -9.264 -5.458 3.751 1.00 93.12 116 GLN A C 1
ATOM 898 O O . GLN A 1 116 ? -9.899 -5.396 2.701 1.00 93.12 116 GLN A O 1
ATOM 903 N N . PHE A 1 117 ? -8.591 -4.405 4.227 1.00 94.00 117 PHE A N 1
ATOM 904 C CA . PHE A 1 117 ? -8.523 -3.101 3.564 1.00 94.00 117 PHE A CA 1
ATOM 905 C C . PHE A 1 117 ? -7.179 -2.870 2.870 1.00 94.00 117 PHE A C 1
ATOM 907 O O . PHE A 1 117 ? -7.132 -2.108 1.906 1.00 94.00 117 PHE A O 1
ATOM 914 N N . ALA A 1 118 ? -6.115 -3.529 3.340 1.00 91.44 118 ALA A N 1
ATOM 915 C CA . ALA A 1 118 ? -4.758 -3.384 2.824 1.00 91.44 118 ALA A CA 1
ATOM 916 C C . ALA A 1 118 ? -4.610 -3.854 1.368 1.00 91.44 118 ALA A C 1
ATOM 918 O O . ALA A 1 118 ? -3.777 -3.302 0.656 1.00 91.44 118 ALA A O 1
ATOM 919 N N . ARG A 1 119 ? -5.427 -4.830 0.926 1.00 88.88 119 ARG A N 1
ATOM 920 C CA . ARG A 1 119 ? -5.430 -5.374 -0.452 1.00 88.88 119 ARG A CA 1
ATOM 921 C C . ARG A 1 119 ? -4.020 -5.728 -0.924 1.00 88.88 119 ARG A C 1
ATOM 923 O O . ARG A 1 119 ? -3.586 -5.295 -1.987 1.00 88.88 119 ARG A O 1
ATOM 930 N N . LEU A 1 120 ? -3.291 -6.463 -0.084 1.00 91.75 120 LEU A N 1
ATOM 931 C CA . LEU A 1 120 ? -1.909 -6.825 -0.368 1.00 91.75 120 LEU A CA 1
ATOM 932 C C . LEU A 1 120 ? -1.857 -7.724 -1.602 1.00 91.75 120 LEU A C 1
ATOM 934 O O . LEU A 1 120 ? -2.396 -8.832 -1.599 1.00 91.75 120 LEU A O 1
ATOM 938 N N . GLU A 1 121 ? -1.180 -7.234 -2.630 1.00 91.25 121 GLU A N 1
ATOM 939 C CA . GLU A 1 121 ? -0.952 -7.923 -3.890 1.00 91.25 121 GLU A CA 1
ATOM 940 C C . GLU A 1 121 ? 0.443 -7.555 -4.393 1.00 91.25 121 GLU A C 1
ATOM 942 O O . GLU A 1 121 ? 0.829 -6.383 -4.373 1.00 91.25 121 GLU A O 1
ATOM 947 N N . LEU A 1 122 ? 1.203 -8.556 -4.837 1.00 92.38 122 LEU A N 1
ATOM 948 C CA . LEU A 1 122 ? 2.446 -8.319 -5.555 1.00 92.38 122 LEU A CA 1
ATOM 949 C C . LEU A 1 122 ? 2.159 -8.346 -7.053 1.00 92.38 122 LEU A C 1
ATOM 951 O O . LEU A 1 122 ? 1.737 -9.371 -7.580 1.00 92.38 122 LEU A O 1
ATOM 955 N N . VAL A 1 123 ? 2.424 -7.231 -7.730 1.00 92.50 123 VAL A N 1
ATOM 956 C CA . VAL A 1 123 ? 2.248 -7.105 -9.179 1.00 92.50 123 VAL A CA 1
ATOM 957 C C . VAL A 1 123 ? 3.621 -6.927 -9.830 1.00 92.50 123 VAL A C 1
ATOM 959 O O . VAL A 1 123 ? 4.360 -6.023 -9.421 1.00 92.50 123 VAL A O 1
ATOM 962 N N . PRO A 1 124 ? 4.000 -7.763 -10.813 1.00 92.94 124 PRO A N 1
ATOM 963 C CA . PRO A 1 124 ? 5.239 -7.580 -11.560 1.00 92.94 124 PRO A CA 1
ATOM 964 C C . PRO A 1 124 ? 5.298 -6.211 -12.245 1.00 92.94 124 PRO A C 1
ATOM 966 O O . PRO A 1 124 ? 4.302 -5.728 -12.780 1.00 92.94 124 PRO A O 1
ATOM 969 N N . ALA A 1 125 ? 6.486 -5.601 -12.282 1.00 93.44 125 ALA A N 1
ATOM 970 C CA . ALA A 1 125 ? 6.676 -4.268 -12.862 1.00 93.44 125 ALA A CA 1
ATOM 971 C C . ALA A 1 125 ? 6.249 -4.192 -14.341 1.00 93.44 125 ALA A C 1
ATOM 973 O O . ALA A 1 125 ? 5.684 -3.187 -14.767 1.00 93.44 125 ALA A O 1
ATOM 974 N N . ALA A 1 126 ? 6.484 -5.264 -15.104 1.00 91.38 126 ALA A N 1
ATOM 975 C CA . ALA A 1 126 ? 6.053 -5.378 -16.496 1.00 91.38 126 ALA A CA 1
ATOM 976 C C . ALA A 1 126 ? 4.520 -5.346 -16.654 1.00 91.38 126 ALA A C 1
ATOM 978 O O . ALA A 1 126 ? 4.015 -4.805 -17.637 1.00 91.38 126 ALA A O 1
ATOM 979 N N . ASP A 1 127 ? 3.781 -5.858 -15.666 1.00 92.12 127 ASP A N 1
ATOM 980 C CA . ASP A 1 127 ? 2.321 -5.979 -15.722 1.00 92.12 127 ASP A CA 1
ATOM 981 C C . ASP A 1 127 ? 1.612 -4.695 -15.266 1.00 92.12 127 ASP A C 1
ATOM 983 O O . ASP A 1 127 ? 0.478 -4.433 -15.670 1.00 92.12 127 ASP A O 1
ATOM 987 N N . CYS A 1 128 ? 2.276 -3.854 -14.464 1.00 91.69 128 CYS A N 1
ATOM 988 C CA . CYS A 1 128 ? 1.723 -2.591 -13.963 1.00 91.69 128 CYS A CA 1
ATOM 989 C C . CYS A 1 128 ? 2.307 -1.327 -14.613 1.00 91.69 128 CYS A C 1
ATOM 991 O O . CYS A 1 128 ? 1.950 -0.220 -14.205 1.00 91.69 128 CYS A O 1
ATOM 993 N N . GLN A 1 129 ? 3.145 -1.449 -15.651 1.00 92.38 129 GLN A N 1
ATOM 994 C CA . GLN A 1 129 ? 3.776 -0.299 -16.314 1.00 92.38 129 GLN A CA 1
ATOM 995 C C . GLN A 1 129 ? 2.761 0.779 -16.729 1.00 92.38 129 GLN A C 1
ATOM 997 O O . GLN A 1 129 ? 2.901 1.941 -16.352 1.00 92.38 129 GLN A O 1
ATOM 1002 N N . LYS A 1 130 ? 1.699 0.394 -17.449 1.00 90.06 130 LYS A N 1
ATOM 1003 C CA . LYS A 1 130 ? 0.670 1.339 -17.921 1.00 90.06 130 LYS A CA 1
ATOM 1004 C C . LYS A 1 130 ? -0.074 2.028 -16.774 1.00 90.06 130 LYS A C 1
ATOM 1006 O O . LYS A 1 130 ? -0.393 3.207 -16.884 1.00 90.06 130 LYS A O 1
ATOM 1011 N N . GLU A 1 131 ? -0.351 1.300 -15.691 1.00 90.50 131 GLU A N 1
ATOM 1012 C CA . GLU A 1 131 ? -1.020 1.839 -14.498 1.00 90.50 131 GLU A CA 1
ATOM 1013 C C . GLU A 1 131 ? -0.143 2.914 -13.835 1.00 90.50 131 GLU A C 1
ATOM 1015 O O . GLU A 1 131 ? -0.619 4.010 -13.531 1.00 90.50 131 GLU A O 1
ATOM 1020 N N . ILE A 1 132 ? 1.158 2.636 -13.696 1.00 92.56 132 ILE A N 1
ATOM 1021 C CA . ILE A 1 132 ? 2.141 3.563 -13.122 1.00 92.56 132 ILE A CA 1
ATOM 1022 C C . ILE A 1 13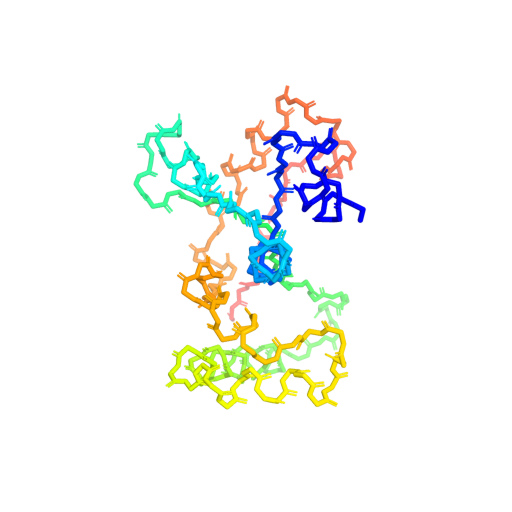2 ? 2.313 4.806 -14.005 1.00 92.56 132 ILE A C 1
ATOM 1024 O O . ILE A 1 132 ? 2.268 5.925 -13.496 1.00 92.56 132 ILE A O 1
ATOM 1028 N N . GLU A 1 133 ? 2.479 4.639 -15.320 1.00 92.25 133 GLU A N 1
ATOM 1029 C CA . GLU A 1 133 ? 2.629 5.766 -16.252 1.00 92.25 133 GLU A CA 1
ATOM 1030 C C . GLU A 1 133 ? 1.380 6.660 -16.277 1.00 92.25 133 GLU A C 1
ATOM 1032 O O . GLU A 1 133 ? 1.502 7.888 -16.287 1.00 92.25 133 GLU A O 1
ATOM 1037 N N . ALA A 1 134 ? 0.180 6.071 -16.229 1.00 90.88 134 ALA A N 1
ATOM 1038 C CA . ALA A 1 134 ? -1.071 6.821 -16.140 1.00 90.88 134 ALA A CA 1
ATOM 1039 C C . ALA A 1 134 ? -1.152 7.629 -14.836 1.00 90.88 134 ALA A C 1
ATOM 1041 O O . ALA A 1 134 ? -1.463 8.822 -14.866 1.00 90.88 134 ALA A O 1
ATOM 1042 N N . PHE A 1 135 ? -0.811 7.009 -13.701 1.00 91.88 135 PHE A N 1
ATOM 1043 C CA . PHE A 1 135 ? -0.772 7.694 -12.411 1.00 91.88 135 PHE A CA 1
ATOM 1044 C C . PHE A 1 135 ? 0.248 8.842 -12.397 1.00 91.88 135 PHE A C 1
ATOM 1046 O O . PHE A 1 135 ? -0.089 9.953 -11.990 1.00 91.88 135 PHE A O 1
ATOM 1053 N N . TYR A 1 136 ? 1.473 8.624 -12.885 1.00 92.50 136 TYR A N 1
ATOM 1054 C CA . TYR A 1 136 ? 2.500 9.669 -12.947 1.00 92.50 136 TYR A CA 1
ATOM 1055 C C . TYR A 1 136 ? 2.149 10.792 -13.921 1.00 92.50 136 TYR A C 1
ATOM 1057 O O . TYR A 1 136 ? 2.442 11.953 -13.639 1.00 92.50 136 TYR A O 1
ATOM 1065 N N . THR A 1 137 ? 1.469 10.479 -15.023 1.00 91.38 137 THR A N 1
ATOM 1066 C CA . THR A 1 137 ? 0.946 11.497 -15.940 1.00 91.38 137 THR A CA 1
ATOM 1067 C C . THR A 1 137 ? -0.064 12.393 -15.231 1.00 91.38 137 THR A C 1
ATOM 1069 O O . THR A 1 137 ? 0.040 13.614 -15.321 1.00 91.38 137 THR A O 1
ATOM 1072 N N . GLU A 1 138 ? -1.007 11.820 -14.480 1.00 90.19 138 GLU A N 1
ATOM 1073 C CA . GLU A 1 138 ? -1.965 12.612 -13.702 1.00 90.19 138 GLU A CA 1
ATOM 1074 C C . GLU A 1 138 ? -1.267 13.423 -12.603 1.00 90.19 138 GLU A C 1
ATOM 1076 O O . GLU A 1 138 ? -1.501 14.625 -12.473 1.00 90.19 138 GLU A O 1
ATOM 1081 N N . LEU A 1 139 ? -0.343 12.799 -11.866 1.00 90.19 139 LEU A N 1
ATOM 1082 C CA . LEU A 1 139 ? 0.430 13.455 -10.816 1.00 90.19 139 LEU A CA 1
ATOM 1083 C C . LEU A 1 139 ? 1.228 14.648 -11.361 1.00 90.19 139 LEU A C 1
ATOM 1085 O O . LEU A 1 139 ? 1.257 15.700 -10.726 1.00 90.19 139 LEU A O 1
ATOM 1089 N N . SER A 1 140 ? 1.804 14.530 -12.561 1.00 91.38 140 SER A N 1
ATOM 1090 C CA . SER A 1 140 ? 2.591 15.594 -13.201 1.00 91.38 140 SER A CA 1
ATOM 1091 C C . SER A 1 140 ? 1.802 16.878 -13.490 1.00 91.38 140 SER A C 1
ATOM 1093 O O . SER A 1 140 ? 2.398 17.934 -13.684 1.00 91.38 140 SER A O 1
ATOM 1095 N N . LYS A 1 141 ? 0.462 16.821 -13.488 1.00 91.75 141 LYS A N 1
ATOM 1096 C CA . LYS A 1 141 ? -0.393 18.002 -13.681 1.00 91.75 141 LYS A CA 1
ATOM 1097 C C . LYS A 1 141 ? -0.408 18.931 -12.468 1.00 91.75 141 LYS A C 1
ATOM 1099 O O . LYS A 1 141 ? -0.760 20.099 -12.610 1.00 91.75 141 LYS A O 1
ATOM 1104 N N . THR A 1 142 ? -0.092 18.414 -11.280 1.00 91.75 142 THR A N 1
ATOM 1105 C CA . THR A 1 142 ? -0.184 19.167 -10.017 1.00 91.75 142 THR A CA 1
ATOM 1106 C C . THR A 1 142 ? 1.095 19.124 -9.182 1.00 91.75 142 THR A C 1
ATOM 1108 O O . THR A 1 142 ? 1.363 20.072 -8.446 1.00 91.75 142 THR A O 1
ATOM 1111 N N . ALA A 1 143 ? 1.898 18.064 -9.292 1.00 91.25 143 ALA A N 1
ATOM 1112 C CA . ALA A 1 143 ? 3.166 17.937 -8.588 1.00 91.25 143 ALA A CA 1
ATOM 1113 C C . ALA A 1 143 ? 4.304 18.679 -9.317 1.00 91.25 143 ALA A C 1
ATOM 1115 O O . ALA A 1 143 ? 4.310 18.737 -10.549 1.00 91.25 143 ALA A O 1
ATOM 1116 N N . PRO A 1 144 ? 5.309 19.196 -8.583 1.00 92.00 144 PRO A N 1
ATOM 1117 C CA . PRO A 1 144 ? 6.547 19.690 -9.183 1.00 92.00 144 PRO A CA 1
ATOM 1118 C C . PRO A 1 144 ? 7.233 18.600 -10.015 1.00 92.00 144 PRO A C 1
ATOM 1120 O O . PRO A 1 144 ? 7.212 17.425 -9.639 1.00 92.00 144 PRO A O 1
ATOM 1123 N N . ALA A 1 145 ? 7.882 18.978 -11.118 1.00 88.88 145 ALA A N 1
ATOM 1124 C CA . ALA A 1 145 ? 8.529 18.023 -12.020 1.00 88.88 145 ALA A CA 1
ATOM 1125 C C . ALA A 1 145 ? 9.619 17.194 -11.311 1.00 88.88 145 ALA A C 1
ATOM 1127 O O . ALA A 1 145 ? 9.840 16.026 -11.636 1.00 88.88 145 ALA A O 1
ATOM 1128 N N . GLU A 1 146 ? 10.261 17.768 -10.293 1.00 91.81 146 GLU A N 1
ATOM 1129 C CA . GLU A 1 146 ? 11.285 17.137 -9.462 1.00 91.81 146 GLU A CA 1
ATOM 1130 C C . GLU A 1 146 ? 10.756 15.915 -8.699 1.00 91.81 146 GLU A C 1
ATOM 1132 O O . GLU A 1 146 ? 11.531 15.003 -8.417 1.00 91.81 146 GLU A O 1
ATOM 1137 N N . ALA A 1 147 ? 9.445 15.845 -8.428 1.00 88.25 147 ALA A N 1
ATOM 1138 C CA . ALA A 1 147 ? 8.819 14.689 -7.783 1.00 88.25 147 ALA A CA 1
ATOM 1139 C C . ALA A 1 147 ? 8.939 13.402 -8.621 1.00 88.25 147 ALA A C 1
ATOM 1141 O O . ALA A 1 147 ? 8.890 12.306 -8.067 1.00 88.25 147 ALA A O 1
ATOM 1142 N N . LEU A 1 148 ? 9.124 13.535 -9.940 1.00 88.44 148 LEU A N 1
ATOM 1143 C CA . LEU A 1 148 ? 9.319 12.430 -10.885 1.00 88.44 148 LEU A CA 1
ATOM 1144 C C . LEU A 1 148 ? 10.736 12.409 -11.483 1.00 88.44 148 LEU A C 1
ATOM 1146 O O . LEU A 1 148 ? 10.996 11.700 -12.448 1.00 88.44 148 LEU A O 1
ATOM 1150 N N . GLY A 1 149 ? 11.668 13.213 -10.963 1.00 88.44 149 GLY A N 1
ATOM 1151 C CA . GLY A 1 149 ? 12.994 13.358 -11.573 1.00 88.44 149 GLY A CA 1
ATOM 1152 C C . GLY A 1 149 ? 12.975 14.075 -12.932 1.00 88.44 149 GLY A C 1
ATOM 1153 O O . GLY A 1 149 ? 13.883 13.894 -13.741 1.00 88.44 149 GLY A O 1
ATOM 1154 N N . GLY A 1 150 ? 11.948 14.890 -13.195 1.00 90.00 150 GLY A N 1
ATOM 1155 C CA . GLY A 1 150 ? 11.840 15.773 -14.359 1.00 90.00 150 GLY A CA 1
ATOM 1156 C C . GLY A 1 150 ? 11.187 15.166 -15.605 1.00 90.00 150 GLY A C 1
ATOM 1157 O O . GLY A 1 150 ? 10.886 15.905 -16.541 1.00 90.00 150 GLY A O 1
ATOM 1158 N N . LYS A 1 151 ? 10.946 13.851 -15.642 1.00 90.88 151 LYS A N 1
ATOM 1159 C CA . LYS A 1 151 ? 10.266 13.164 -16.753 1.00 90.88 151 LYS A CA 1
ATOM 1160 C C . LYS A 1 151 ? 9.584 11.883 -16.276 1.00 90.88 151 LYS A C 1
ATOM 1162 O O . LYS A 1 151 ? 9.878 11.389 -15.195 1.00 90.88 151 LYS A O 1
ATOM 1167 N N . LEU A 1 152 ? 8.711 11.322 -17.108 1.00 91.56 152 LEU A N 1
ATOM 1168 C CA . LEU A 1 152 ? 8.203 9.970 -16.879 1.00 91.56 152 LEU A CA 1
ATOM 1169 C C . LEU A 1 152 ? 9.345 8.936 -16.970 1.00 91.56 152 LEU A C 1
ATOM 1171 O O . LEU A 1 152 ? 10.291 9.144 -17.743 1.00 91.56 152 LEU A O 1
ATOM 1175 N N . PRO A 1 153 ? 9.270 7.838 -16.194 1.00 91.50 153 PRO A N 1
ATOM 1176 C CA . PRO A 1 153 ? 10.208 6.728 -16.312 1.00 91.50 153 PRO A CA 1
ATOM 1177 C C . PRO A 1 153 ? 10.168 6.122 -17.721 1.00 91.50 153 PRO A C 1
ATOM 1179 O O . PRO A 1 153 ? 9.126 6.096 -18.370 1.00 91.50 153 PRO A O 1
ATOM 1182 N N . ASP A 1 154 ? 11.315 5.637 -18.197 1.00 92.12 154 ASP A N 1
ATOM 1183 C CA . ASP A 1 154 ? 11.394 4.858 -19.434 1.00 92.12 154 ASP A CA 1
ATOM 1184 C C . ASP A 1 154 ? 11.246 3.352 -19.158 1.00 92.12 154 ASP A C 1
ATOM 1186 O O . ASP A 1 154 ? 11.151 2.916 -18.011 1.00 92.12 154 ASP A O 1
ATOM 1190 N N . ALA A 1 155 ? 11.245 2.535 -20.215 1.00 91.81 155 ALA A N 1
ATOM 1191 C CA . ALA A 1 155 ? 11.083 1.085 -20.100 1.00 91.81 155 ALA A CA 1
ATOM 1192 C C . ALA A 1 155 ? 12.142 0.411 -19.202 1.00 91.81 155 ALA A C 1
ATOM 1194 O O . ALA A 1 155 ? 11.866 -0.639 -18.630 1.00 91.81 155 ALA A O 1
ATOM 1195 N N . GLY A 1 156 ? 13.331 1.008 -19.040 1.00 90.69 156 GLY A N 1
ATOM 1196 C CA . GLY A 1 156 ? 14.394 0.480 -18.182 1.00 90.69 156 GLY A CA 1
ATOM 1197 C C . GLY A 1 156 ? 14.105 0.611 -16.684 1.00 90.69 156 GLY A C 1
ATOM 1198 O O . GLY A 1 156 ? 14.757 -0.051 -15.878 1.00 90.69 156 GLY A O 1
ATOM 1199 N N . PHE A 1 157 ? 13.119 1.427 -16.304 1.00 91.44 157 PHE A N 1
ATOM 1200 C CA . PHE A 1 157 ? 12.627 1.528 -14.930 1.00 91.44 157 PHE A CA 1
ATOM 1201 C C . PHE A 1 157 ? 11.877 0.264 -14.481 1.00 91.44 157 PHE A C 1
ATOM 1203 O O . PHE A 1 157 ? 11.890 -0.083 -13.300 1.00 91.44 157 PHE A O 1
ATOM 1210 N N . TYR A 1 158 ? 11.236 -0.436 -15.419 1.00 93.38 158 TYR A N 1
ATOM 1211 C CA . TYR A 1 158 ? 10.373 -1.578 -15.139 1.00 93.38 158 TYR A CA 1
ATOM 1212 C C . TYR A 1 158 ? 11.147 -2.881 -15.323 1.00 93.38 158 TYR A C 1
ATOM 1214 O O . TYR A 1 158 ? 11.566 -3.216 -16.431 1.00 93.38 158 TYR A O 1
ATOM 1222 N N . PHE A 1 159 ? 11.328 -3.634 -14.235 1.00 91.38 159 PHE A N 1
ATOM 1223 C CA . PHE A 1 159 ? 12.021 -4.921 -14.284 1.00 91.38 159 PHE A CA 1
ATOM 1224 C C . PHE A 1 159 ? 11.359 -5.878 -15.287 1.00 91.38 159 PHE A C 1
ATOM 1226 O O . PHE A 1 159 ? 10.148 -6.101 -15.235 1.00 91.38 159 PHE A O 1
ATOM 1233 N N . GLN A 1 160 ? 12.190 -6.458 -16.155 1.00 85.88 160 GLN A N 1
ATOM 1234 C CA . GLN A 1 160 ? 11.832 -7.512 -17.099 1.00 85.88 160 GLN A CA 1
ATOM 1235 C C . GLN A 1 160 ? 12.592 -8.789 -16.701 1.00 85.88 160 GLN A C 1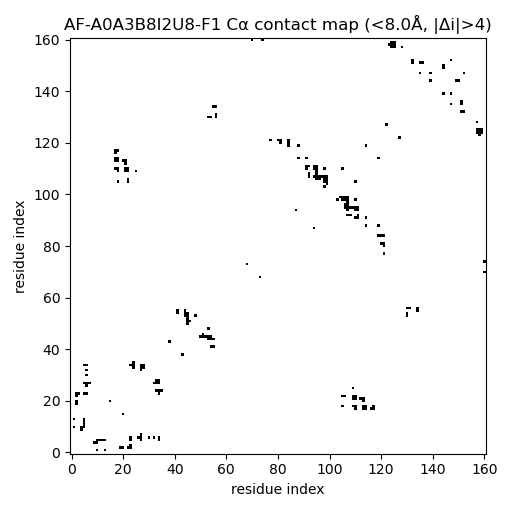
ATOM 1237 O O . GLN A 1 160 ? 13.828 -8.713 -16.610 1.00 85.88 160 GLN A O 1
ATOM 1242 N N . PRO A 1 161 ? 11.893 -9.917 -16.466 1.00 73.56 161 PRO A N 1
ATOM 1243 C CA . PRO A 1 161 ? 12.521 -11.221 -16.241 1.00 73.56 161 PRO A CA 1
ATOM 1244 C C . PRO A 1 161 ? 13.569 -11.544 -17.320 1.00 73.56 161 PRO A C 1
ATOM 1246 O O . PRO A 1 161 ? 13.293 -11.334 -18.523 1.00 73.56 161 PRO A O 1
#

Mean predicted aligned error: 4.08 Å